Protein AF-A0A970HT73-F1 (afdb_monomer)

Sequence (102 aa):
MARPAALLACVLLMALAGGCWDRQEIENSAIAVAIGVDRADPPDRYKVTLQFAVPTHVGDGGQAGREPVATNWVVSSTGSTVFNAVRNIAHQVPRQVRLFNS

Radius of gyration: 22.71 Å; Cα contacts (8 Å, |Δi|>4): 130; chains: 1; bounding box: 41×29×78 Å

pLDDT: mean 74.52, std 14.14, range [46.97, 93.19]

Mean predicted aligned error: 13.45 Å

Solvent-accessible surface area (backbone atoms only — not comparable to full-atom values): 6174 Å² total; per-residue (Å²): 125,65,69,66,55,51,52,52,50,52,54,51,51,56,68,72,62,65,86,64,91,79,71,73,56,67,92,54,46,37,35,32,76,46,79,47,81,43,77,27,91,67,80,80,27,26,29,33,35,40,32,23,52,37,74,95,49,70,81,66,72,82,63,89,88,63,79,85,69,74,49,57,48,79,50,70,28,70,19,82,38,68,65,51,6,51,52,51,42,55,72,72,42,98,34,56,76,38,54,79,87,113

Structure (mmCIF, N/CA/C/O backbone):
data_AF-A0A970HT73-F1
#
_entry.id   AF-A0A970HT73-F1
#
loop_
_atom_site.group_PDB
_atom_site.id
_atom_site.type_symbol
_atom_site.label_atom_id
_atom_site.label_alt_id
_atom_site.label_comp_id
_atom_site.label_asym_id
_atom_site.label_entity_id
_atom_site.label_seq_id
_atom_site.pdbx_PDB_ins_code
_atom_site.Cartn_x
_atom_site.Cartn_y
_atom_site.Cartn_z
_atom_site.occupancy
_atom_site.B_iso_or_equiv
_atom_site.auth_seq_id
_atom_site.auth_comp_id
_atom_site.auth_asym_id
_atom_site.auth_atom_id
_atom_site.pdbx_PDB_model_num
ATOM 1 N N . MET A 1 1 ? 9.291 8.332 -58.666 1.00 54.84 1 MET A N 1
ATOM 2 C CA . MET A 1 1 ? 8.344 8.650 -57.569 1.00 54.84 1 MET A CA 1
ATOM 3 C C . MET A 1 1 ? 8.445 7.717 -56.352 1.00 54.84 1 MET A C 1
ATOM 5 O O . MET A 1 1 ? 8.074 8.147 -55.274 1.00 54.84 1 MET A O 1
ATOM 9 N N . ALA A 1 2 ? 9.004 6.500 -56.459 1.00 60.09 2 ALA A N 1
ATOM 10 C CA . ALA A 1 2 ? 9.092 5.550 -55.332 1.00 60.09 2 ALA A CA 1
ATOM 11 C C . ALA A 1 2 ? 10.145 5.881 -54.244 1.00 60.09 2 ALA A C 1
ATOM 13 O O . ALA A 1 2 ? 10.010 5.456 -53.103 1.00 60.09 2 ALA A O 1
ATOM 14 N N . ARG A 1 3 ? 11.186 6.657 -54.574 1.00 68.31 3 ARG A N 1
ATOM 15 C CA . ARG A 1 3 ? 12.316 6.966 -53.671 1.00 68.31 3 ARG A CA 1
ATOM 16 C C . ARG A 1 3 ? 11.928 7.806 -52.434 1.00 68.31 3 ARG A C 1
ATOM 18 O O . ARG A 1 3 ? 12.323 7.416 -51.341 1.00 68.31 3 ARG A O 1
ATOM 25 N N . PRO A 1 4 ? 11.147 8.905 -52.553 1.00 77.69 4 PRO A N 1
ATOM 26 C CA . PRO A 1 4 ? 10.710 9.668 -51.379 1.00 77.69 4 PRO A CA 1
ATOM 27 C C . PRO A 1 4 ? 9.657 8.922 -50.549 1.00 77.69 4 PRO A C 1
ATOM 29 O O . PRO A 1 4 ? 9.680 9.011 -49.328 1.00 77.69 4 PRO A O 1
ATOM 32 N N . ALA A 1 5 ? 8.780 8.139 -51.190 1.00 82.12 5 ALA A N 1
ATOM 33 C CA . ALA A 1 5 ? 7.774 7.333 -50.496 1.00 82.12 5 ALA A CA 1
ATOM 34 C C . ALA A 1 5 ? 8.413 6.224 -49.643 1.00 82.12 5 ALA A C 1
ATOM 36 O O . ALA A 1 5 ? 8.001 6.007 -48.508 1.00 82.12 5 ALA A O 1
ATOM 37 N N . ALA A 1 6 ? 9.464 5.574 -50.156 1.00 87.00 6 ALA A N 1
ATOM 38 C CA . ALA A 1 6 ? 10.226 4.577 -49.408 1.00 87.00 6 ALA A CA 1
ATOM 39 C C . ALA A 1 6 ? 10.952 5.188 -48.197 1.00 87.00 6 ALA A C 1
ATOM 41 O O . ALA A 1 6 ? 10.926 4.614 -47.114 1.00 87.00 6 ALA A O 1
ATOM 42 N N . LEU A 1 7 ? 11.545 6.379 -48.350 1.00 89.00 7 LEU A N 1
ATOM 43 C CA . LEU A 1 7 ? 12.182 7.095 -47.240 1.00 89.00 7 LEU A CA 1
ATOM 44 C C . LEU A 1 7 ? 11.171 7.492 -46.157 1.00 89.00 7 LEU A C 1
ATOM 46 O O . LEU A 1 7 ? 11.437 7.295 -44.974 1.00 89.00 7 LEU A O 1
ATOM 50 N N . LEU A 1 8 ? 9.997 7.989 -46.555 1.00 89.94 8 LEU A N 1
ATOM 51 C CA . LEU A 1 8 ? 8.923 8.346 -45.627 1.00 89.94 8 LEU A CA 1
ATOM 52 C C . LEU A 1 8 ? 8.412 7.117 -44.856 1.00 89.94 8 LEU A C 1
ATOM 54 O O . LEU A 1 8 ? 8.228 7.184 -43.644 1.00 89.94 8 LEU A O 1
ATOM 58 N N . ALA A 1 9 ? 8.242 5.983 -45.544 1.00 89.06 9 ALA A N 1
ATOM 59 C CA . ALA A 1 9 ? 7.833 4.723 -44.929 1.00 89.06 9 ALA A CA 1
ATOM 60 C C . ALA A 1 9 ? 8.871 4.207 -43.917 1.00 89.06 9 ALA A C 1
ATOM 62 O O . ALA A 1 9 ? 8.499 3.779 -42.828 1.00 89.06 9 ALA A O 1
ATOM 63 N N . CYS A 1 10 ? 10.168 4.308 -44.229 1.00 86.62 10 CYS A N 1
ATOM 64 C CA . CYS A 1 10 ? 11.239 3.937 -43.302 1.00 86.62 10 CYS A CA 1
ATOM 65 C C . CYS A 1 10 ? 11.249 4.808 -42.036 1.00 86.62 10 CYS A C 1
ATOM 67 O O . CYS A 1 10 ? 11.407 4.280 -40.938 1.00 86.62 10 CYS A O 1
ATOM 69 N N . VAL A 1 11 ? 11.053 6.125 -42.165 1.00 86.50 11 VAL A N 1
ATOM 70 C CA . VAL A 1 11 ? 10.976 7.045 -41.013 1.00 86.50 11 VAL A CA 1
ATOM 71 C C . VAL A 1 11 ? 9.762 6.737 -40.139 1.00 86.50 11 VAL A C 1
ATOM 73 O O . VAL A 1 11 ? 9.882 6.706 -38.915 1.00 86.50 11 VAL A O 1
ATOM 76 N N . LEU A 1 12 ? 8.612 6.442 -40.753 1.00 85.06 12 LEU A N 1
ATOM 77 C CA . LEU A 1 12 ? 7.407 6.056 -40.023 1.00 85.06 12 LEU A CA 1
ATOM 78 C C . LEU A 1 12 ? 7.624 4.745 -39.251 1.00 85.06 12 LEU A C 1
ATOM 80 O O . LEU A 1 12 ? 7.326 4.670 -38.066 1.00 85.06 12 LEU A O 1
ATOM 84 N N . LEU A 1 13 ? 8.215 3.733 -39.891 1.00 84.12 13 LEU A N 1
ATOM 85 C CA . LEU A 1 13 ? 8.519 2.450 -39.251 1.00 84.12 13 LEU A CA 1
ATOM 86 C C . LEU A 1 13 ? 9.492 2.602 -38.075 1.00 84.12 13 LEU A C 1
ATOM 88 O O . LEU A 1 13 ? 9.290 1.967 -37.047 1.00 84.12 13 LEU A O 1
ATOM 92 N N . MET A 1 14 ? 10.500 3.472 -38.182 1.00 80.25 14 MET A N 1
ATOM 93 C CA . MET A 1 14 ? 11.420 3.763 -37.075 1.00 80.25 14 MET A CA 1
ATOM 94 C C . MET A 1 14 ? 10.733 4.487 -35.908 1.00 80.25 14 MET A C 1
ATOM 96 O O . MET A 1 14 ? 11.033 4.195 -34.754 1.00 80.25 14 MET A O 1
ATOM 100 N N . ALA A 1 15 ? 9.780 5.381 -36.189 1.00 76.94 15 ALA A N 1
ATOM 101 C CA . ALA A 1 15 ? 8.994 6.056 -35.156 1.00 76.94 15 ALA A CA 1
ATOM 102 C C . ALA A 1 15 ? 8.032 5.099 -34.427 1.00 76.94 15 ALA A C 1
ATOM 104 O O . ALA A 1 15 ? 7.839 5.230 -33.220 1.00 76.94 15 ALA A O 1
ATOM 105 N N . LEU A 1 16 ? 7.466 4.113 -35.134 1.00 75.38 16 LEU A N 1
ATOM 106 C CA . LEU A 1 16 ? 6.604 3.084 -34.539 1.00 75.38 16 LEU A CA 1
ATOM 107 C C . LEU A 1 16 ? 7.390 1.929 -33.885 1.00 75.38 16 LEU A C 1
ATOM 109 O O . LEU A 1 16 ? 6.827 1.210 -33.063 1.00 75.38 16 LEU A O 1
ATOM 113 N N . ALA A 1 17 ? 8.675 1.750 -34.210 1.00 73.75 17 ALA A N 1
ATOM 114 C CA . ALA A 1 17 ? 9.535 0.698 -33.652 1.00 73.75 17 ALA A CA 1
ATOM 115 C C . ALA A 1 17 ? 10.193 1.061 -32.306 1.00 73.75 17 ALA A C 1
ATOM 117 O O . ALA A 1 17 ? 10.929 0.248 -31.744 1.00 73.75 17 ALA A O 1
ATOM 118 N N . GLY A 1 18 ? 9.951 2.261 -31.767 1.00 68.25 18 GLY A N 1
ATOM 119 C CA . GLY A 1 18 ? 10.434 2.657 -30.445 1.00 68.25 18 GLY A CA 1
ATOM 120 C C . GLY A 1 18 ? 9.716 1.888 -29.338 1.00 68.25 18 GLY A C 1
ATOM 121 O O . GLY A 1 18 ? 8.724 2.360 -28.804 1.00 68.25 18 GLY A O 1
ATOM 122 N N . GLY A 1 19 ? 10.189 0.695 -28.991 1.00 63.53 19 GLY A N 1
ATOM 123 C CA . GLY A 1 19 ? 9.657 -0.104 -27.891 1.00 63.53 19 GLY A CA 1
ATOM 124 C C . GLY A 1 19 ? 10.244 0.302 -26.538 1.00 63.53 19 GLY A C 1
ATOM 125 O O . GLY A 1 19 ? 11.389 -0.028 -26.256 1.00 63.53 19 GLY A O 1
ATOM 126 N N . CYS A 1 20 ? 9.452 1.002 -25.719 1.00 64.06 20 CYS A N 1
ATOM 127 C CA . CYS A 1 20 ? 9.328 0.877 -24.247 1.00 64.06 20 CYS A CA 1
ATOM 128 C C . CYS A 1 20 ? 8.416 1.992 -23.689 1.00 64.06 20 CYS A C 1
ATOM 130 O O . CYS A 1 20 ? 8.702 2.587 -22.653 1.00 64.06 20 CYS A O 1
ATOM 132 N N . TRP A 1 21 ? 7.311 2.295 -24.382 1.00 61.19 21 TRP A N 1
ATOM 133 C CA . TRP A 1 21 ? 6.384 3.366 -23.980 1.00 61.19 21 TRP A CA 1
ATOM 134 C C . TRP A 1 21 ? 5.660 3.089 -22.658 1.00 61.19 21 TRP A C 1
ATOM 136 O O . TRP A 1 21 ? 5.128 4.015 -22.060 1.00 61.19 21 TRP A O 1
ATOM 146 N N . ASP A 1 22 ? 5.684 1.841 -22.186 1.00 57.50 22 ASP A N 1
ATOM 147 C CA . ASP A 1 22 ? 5.058 1.414 -20.933 1.00 57.50 22 ASP A CA 1
ATOM 148 C C . ASP A 1 22 ? 6.052 0.691 -20.009 1.00 57.50 22 ASP A C 1
ATOM 150 O O . ASP A 1 22 ? 5.710 -0.235 -19.274 1.00 57.50 22 ASP A O 1
ATOM 154 N N . ARG A 1 23 ? 7.338 1.072 -20.066 1.00 57.97 23 ARG A N 1
ATOM 155 C CA . ARG A 1 23 ? 8.325 0.564 -19.108 1.00 57.97 23 ARG A CA 1
ATOM 156 C C . ARG A 1 23 ? 8.046 1.180 -17.736 1.00 57.97 23 ARG A C 1
ATOM 158 O O . ARG A 1 23 ? 8.655 2.173 -17.349 1.00 57.97 23 ARG A O 1
ATOM 165 N N . GLN A 1 24 ? 7.132 0.573 -16.990 1.00 57.81 24 GLN A N 1
ATOM 166 C CA . GLN A 1 24 ? 7.027 0.783 -15.554 1.00 57.81 24 GLN A CA 1
ATOM 167 C C . GLN A 1 24 ? 8.127 -0.021 -14.874 1.00 57.81 24 GLN A C 1
ATOM 169 O O . GLN A 1 24 ? 8.129 -1.250 -14.878 1.00 57.81 24 GLN A O 1
ATOM 174 N N . GLU A 1 25 ? 9.099 0.693 -14.322 1.00 59.16 25 GLU A N 1
ATOM 175 C CA . GLU A 1 25 ? 10.177 0.087 -13.560 1.00 59.16 25 GLU A CA 1
ATOM 176 C C . GLU A 1 25 ? 9.598 -0.589 -12.308 1.00 59.16 25 GLU A C 1
ATOM 178 O O . GLU A 1 25 ? 8.794 0.004 -11.577 1.00 59.16 25 GLU A O 1
ATOM 183 N N . ILE A 1 26 ? 9.973 -1.850 -12.083 1.00 57.28 26 ILE A N 1
ATOM 184 C CA . ILE A 1 26 ? 9.514 -2.655 -10.945 1.00 57.28 26 ILE A CA 1
ATOM 185 C C . ILE A 1 26 ? 9.886 -1.952 -9.626 1.00 57.28 26 ILE A C 1
ATOM 187 O O . ILE A 1 26 ? 9.087 -1.929 -8.691 1.00 57.28 26 ILE A O 1
ATOM 191 N N . GLU A 1 27 ? 11.030 -1.263 -9.591 1.00 56.56 27 GLU A N 1
ATOM 192 C CA . GLU A 1 27 ? 11.483 -0.406 -8.491 1.00 56.56 27 GLU A CA 1
ATOM 193 C C . GLU A 1 27 ? 10.508 0.719 -8.125 1.00 56.56 27 GLU A C 1
ATOM 195 O O . GLU A 1 27 ? 10.584 1.237 -7.009 1.00 56.56 27 GLU A O 1
ATOM 200 N N . ASN A 1 28 ? 9.600 1.113 -9.023 1.00 57.78 28 ASN A N 1
ATOM 201 C CA . ASN A 1 28 ? 8.640 2.194 -8.791 1.00 57.78 28 ASN A CA 1
ATOM 202 C C . ASN A 1 28 ? 7.250 1.690 -8.357 1.00 57.78 28 ASN A C 1
ATOM 204 O O . ASN A 1 28 ? 6.356 2.490 -8.074 1.00 57.78 28 ASN A O 1
ATOM 208 N N . SER A 1 29 ? 7.065 0.367 -8.273 1.00 63.47 29 SER A N 1
ATOM 209 C CA . SER A 1 29 ? 5.822 -0.273 -7.831 1.00 63.47 29 SER A CA 1
ATOM 210 C C . SER A 1 29 ? 6.009 -0.924 -6.461 1.00 63.47 29 SER A C 1
ATOM 212 O O . SER A 1 29 ? 6.907 -1.737 -6.263 1.00 63.47 29 SER A O 1
ATOM 214 N N . ALA A 1 30 ? 5.145 -0.595 -5.500 1.00 72.31 30 ALA A N 1
ATOM 215 C CA . ALA A 1 30 ? 5.087 -1.309 -4.229 1.00 72.31 30 ALA A CA 1
ATOM 216 C C . ALA A 1 30 ? 4.082 -2.458 -4.367 1.00 72.31 30 ALA A C 1
ATOM 218 O O . ALA A 1 30 ? 2.869 -2.239 -4.358 1.00 72.31 30 ALA A O 1
ATOM 219 N N . ILE A 1 31 ? 4.588 -3.682 -4.532 1.00 77.25 31 ILE A N 1
ATOM 220 C CA . ILE A 1 31 ? 3.754 -4.875 -4.713 1.00 77.25 31 ILE A CA 1
ATOM 221 C C . ILE A 1 31 ? 3.365 -5.411 -3.339 1.00 77.25 31 ILE A C 1
ATOM 223 O O . ILE A 1 31 ? 4.198 -5.980 -2.633 1.00 77.25 31 ILE A O 1
ATOM 227 N N . ALA A 1 32 ? 2.107 -5.217 -2.950 1.00 81.31 32 ALA A N 1
ATOM 228 C CA . ALA A 1 32 ? 1.563 -5.779 -1.724 1.00 81.31 32 ALA A CA 1
ATOM 229 C C . ALA A 1 32 ? 1.349 -7.290 -1.900 1.00 81.31 32 ALA A C 1
ATOM 231 O O . ALA A 1 32 ? 0.582 -7.725 -2.763 1.00 81.31 32 ALA A O 1
ATOM 232 N N . VAL A 1 33 ? 2.027 -8.080 -1.068 1.00 84.06 33 VAL A N 1
ATOM 233 C CA . VAL A 1 33 ? 1.964 -9.550 -1.057 1.00 84.06 33 VAL A CA 1
ATOM 234 C C . VAL A 1 33 ? 1.072 -10.097 0.054 1.00 84.06 33 VAL A C 1
ATOM 236 O O . VAL A 1 33 ? 0.609 -11.229 -0.043 1.00 84.06 33 VAL A O 1
ATOM 239 N N . ALA A 1 34 ? 0.805 -9.304 1.094 1.00 84.19 34 ALA A N 1
ATOM 240 C CA . ALA A 1 34 ? -0.111 -9.676 2.166 1.00 84.19 34 ALA A CA 1
ATOM 241 C C . ALA A 1 34 ? -0.824 -8.455 2.761 1.00 84.19 34 ALA A C 1
ATOM 243 O O . ALA A 1 34 ? -0.297 -7.338 2.753 1.00 84.19 34 ALA A O 1
ATOM 244 N N . ILE A 1 35 ? -2.018 -8.700 3.307 1.00 90.12 35 ILE A N 1
ATOM 245 C CA . ILE A 1 35 ? -2.831 -7.730 4.042 1.00 90.12 35 ILE A CA 1
ATOM 246 C C . ILE A 1 35 ? -3.310 -8.346 5.361 1.00 90.12 35 ILE A C 1
ATOM 248 O O . ILE A 1 35 ? -3.849 -9.450 5.377 1.00 90.12 35 ILE A O 1
ATOM 252 N N . GLY A 1 36 ? -3.119 -7.622 6.461 1.00 91.88 36 GLY A N 1
ATOM 253 C CA . GLY A 1 36 ? -3.708 -7.899 7.769 1.00 91.88 36 GLY A CA 1
ATOM 254 C C . GLY A 1 36 ? -4.758 -6.843 8.107 1.00 91.88 36 GLY A C 1
ATOM 255 O O . GLY A 1 36 ? -4.554 -5.660 7.826 1.00 91.88 36 GLY A O 1
ATOM 256 N N . VAL A 1 37 ? -5.881 -7.264 8.688 1.00 92.75 37 VAL A N 1
ATOM 257 C CA . VAL A 1 37 ? -6.962 -6.372 9.124 1.00 92.75 37 VAL A CA 1
ATOM 258 C C . VAL A 1 37 ? -7.297 -6.690 10.572 1.00 92.75 37 VAL A C 1
ATOM 260 O O . VAL A 1 37 ? -7.823 -7.757 10.872 1.00 92.75 37 VAL A O 1
ATOM 263 N N . ASP A 1 38 ? -7.026 -5.730 11.446 1.00 90.56 38 ASP A N 1
ATOM 264 C CA . ASP A 1 38 ? -7.245 -5.820 12.881 1.00 90.56 38 ASP A CA 1
ATOM 265 C C . ASP A 1 38 ? -8.252 -4.761 13.338 1.00 90.56 38 ASP A C 1
ATOM 267 O O . ASP A 1 38 ? -8.436 -3.708 12.710 1.00 90.56 38 ASP A O 1
ATOM 271 N N . ARG A 1 39 ? -8.886 -5.008 14.486 1.00 89.25 39 ARG A N 1
ATOM 272 C CA . ARG A 1 39 ? -9.606 -3.955 15.204 1.00 89.25 39 ARG A CA 1
ATOM 273 C C . ARG A 1 39 ? -8.570 -3.050 15.867 1.00 89.25 39 ARG A C 1
ATOM 275 O O . ARG A 1 39 ? -7.697 -3.532 16.583 1.00 89.25 39 A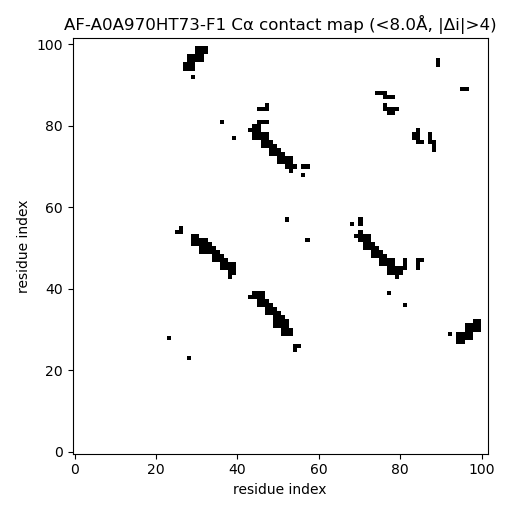RG A O 1
ATOM 282 N N . ALA A 1 40 ? -8.637 -1.754 15.591 1.00 85.19 40 ALA A N 1
ATOM 283 C CA . ALA A 1 40 ? -7.795 -0.787 16.276 1.00 85.19 40 ALA A CA 1
ATOM 284 C C . ALA A 1 40 ? -8.343 -0.523 17.684 1.00 85.19 40 ALA A C 1
ATOM 286 O O . ALA A 1 40 ? -9.514 -0.777 17.958 1.00 85.19 40 ALA A O 1
ATOM 287 N N . ASP A 1 41 ? -7.487 -0.010 18.559 1.00 81.69 41 ASP A N 1
ATOM 288 C CA . ASP A 1 41 ? -7.883 0.547 19.847 1.00 81.69 41 ASP A CA 1
ATOM 289 C C . ASP A 1 41 ? -7.762 2.076 19.729 1.00 81.69 41 ASP A C 1
ATOM 291 O O . ASP A 1 41 ? -6.661 2.559 19.426 1.00 81.69 41 ASP A O 1
ATOM 295 N N . PRO A 1 42 ? -8.860 2.854 19.836 1.00 74.56 42 PRO A N 1
ATOM 296 C CA . PRO A 1 42 ? -10.224 2.482 20.253 1.00 74.56 42 PRO A CA 1
ATOM 297 C C . PRO A 1 42 ? -11.044 1.659 19.220 1.00 74.56 42 PRO A C 1
ATOM 299 O O . PRO A 1 42 ? -10.803 1.772 18.011 1.00 74.56 42 PRO A O 1
ATOM 302 N N . PRO A 1 43 ? -12.011 0.829 19.690 1.00 74.88 43 PRO A N 1
ATOM 303 C CA . PRO A 1 43 ? -12.620 -0.319 18.981 1.00 74.88 43 PRO A CA 1
ATOM 304 C C . PRO A 1 43 ? -13.461 0.001 17.733 1.00 74.88 43 PRO A C 1
ATOM 306 O O . PRO A 1 43 ? -13.907 -0.911 17.026 1.00 74.88 43 PRO A O 1
ATOM 309 N N . ASP A 1 44 ? -13.683 1.279 17.463 1.00 82.94 44 ASP A N 1
ATOM 310 C CA . ASP A 1 44 ? -14.467 1.869 16.377 1.00 82.94 44 ASP A CA 1
ATOM 311 C C . ASP A 1 44 ? -13.641 2.157 15.109 1.00 82.94 44 ASP A C 1
ATOM 313 O O . ASP A 1 44 ? -14.138 2.745 14.146 1.00 82.94 44 ASP A O 1
ATOM 317 N N . ARG A 1 45 ? -12.382 1.705 15.067 1.00 86.94 45 ARG A N 1
ATOM 318 C CA . ARG A 1 45 ? -11.504 1.857 13.902 1.00 86.94 45 ARG A CA 1
ATOM 319 C C . ARG A 1 45 ? -10.886 0.533 13.457 1.00 86.94 45 ARG A C 1
ATOM 321 O O . ARG A 1 45 ? -10.758 -0.416 14.226 1.00 86.94 45 ARG A O 1
ATOM 328 N N . TYR A 1 46 ? -10.471 0.490 12.196 1.00 90.88 46 TYR A N 1
ATOM 329 C CA . TYR A 1 46 ? -9.747 -0.632 11.602 1.00 90.88 46 TYR A CA 1
ATOM 330 C C . TYR A 1 46 ? -8.277 -0.274 11.467 1.00 90.88 46 TYR A C 1
ATOM 332 O O . TYR A 1 46 ? -7.955 0.777 10.909 1.00 90.88 46 TYR A O 1
ATOM 340 N N . LYS A 1 47 ? -7.396 -1.155 11.935 1.00 92.25 47 LYS A N 1
ATOM 341 C CA . LYS A 1 47 ? -5.967 -1.109 11.637 1.00 92.25 47 LYS A CA 1
ATOM 342 C C . LYS A 1 47 ? -5.709 -2.057 10.475 1.00 92.25 47 LYS A C 1
ATOM 344 O O . LYS A 1 47 ? -6.013 -3.241 10.555 1.00 92.25 47 LYS A O 1
ATOM 349 N N . VAL A 1 48 ? -5.167 -1.531 9.389 1.00 93.19 48 VAL A N 1
ATOM 350 C CA . VAL A 1 48 ? -4.770 -2.319 8.223 1.00 93.19 48 VAL A CA 1
ATOM 351 C C . VAL A 1 48 ? -3.259 -2.318 8.140 1.00 93.19 48 VAL A C 1
ATOM 353 O O . VAL A 1 48 ? -2.635 -1.268 8.279 1.00 93.19 48 VAL A O 1
ATOM 356 N N . THR A 1 49 ? -2.685 -3.488 7.894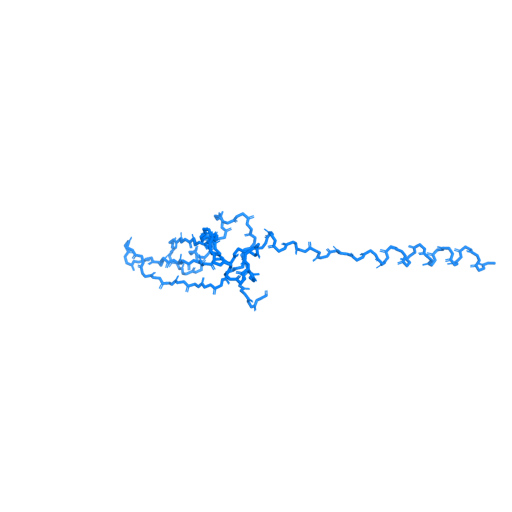 1.00 91.06 49 THR A N 1
ATOM 357 C CA . THR A 1 49 ? -1.248 -3.690 7.726 1.00 91.06 49 THR A CA 1
ATOM 358 C C . THR A 1 49 ? -0.997 -4.289 6.349 1.00 91.06 49 THR A C 1
ATOM 360 O O . THR A 1 49 ? -1.559 -5.331 6.026 1.00 91.06 49 THR A O 1
ATOM 363 N N . LEU A 1 50 ? -0.175 -3.641 5.528 1.00 89.88 50 LEU A N 1
ATOM 364 C CA . LEU A 1 50 ? 0.248 -4.135 4.221 1.00 89.88 50 LEU A CA 1
ATOM 365 C C . LEU A 1 50 ? 1.717 -4.537 4.270 1.00 89.88 50 LEU A C 1
ATOM 367 O O . LEU A 1 50 ? 2.556 -3.786 4.768 1.00 89.88 50 LEU A O 1
ATOM 37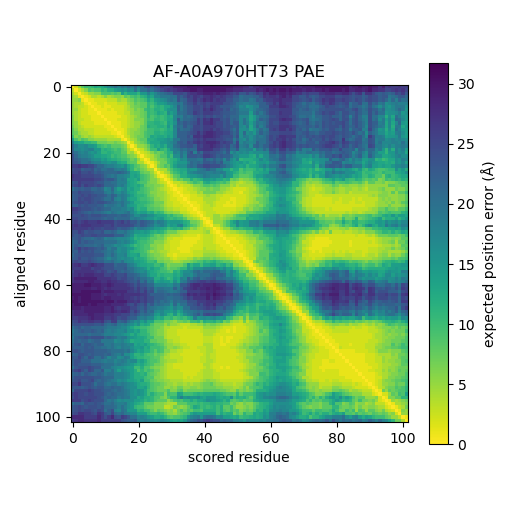1 N N . GLN A 1 51 ? 2.012 -5.713 3.726 1.00 84.50 51 GLN A N 1
ATOM 372 C CA . GLN A 1 51 ? 3.371 -6.183 3.498 1.00 84.50 51 GLN A CA 1
ATOM 373 C C . GLN A 1 51 ? 3.682 -6.089 2.008 1.00 84.50 51 GLN A C 1
ATOM 375 O O . GLN A 1 51 ? 2.989 -6.686 1.185 1.00 84.50 51 GLN A O 1
ATOM 380 N N . PHE A 1 52 ? 4.742 -5.367 1.672 1.00 82.94 52 PHE A N 1
ATOM 381 C CA . PHE A 1 52 ? 5.246 -5.190 0.320 1.00 82.94 52 PHE A CA 1
ATOM 382 C C . PHE A 1 52 ? 6.466 -6.076 0.084 1.00 82.94 52 PHE A C 1
ATOM 384 O O . PHE A 1 52 ? 7.331 -6.172 0.955 1.00 82.94 52 PHE A O 1
ATOM 391 N N . ALA A 1 53 ? 6.555 -6.698 -1.090 1.00 78.38 53 ALA A N 1
ATOM 392 C CA . ALA A 1 53 ? 7.782 -7.350 -1.535 1.00 78.38 53 ALA A CA 1
ATOM 393 C C . ALA A 1 53 ? 8.805 -6.300 -1.980 1.00 78.38 53 ALA A C 1
ATOM 395 O O . ALA A 1 53 ? 8.444 -5.332 -2.651 1.00 78.38 53 ALA A O 1
ATOM 396 N N . VAL A 1 54 ? 10.077 -6.505 -1.630 1.00 71.50 54 VAL A N 1
ATOM 397 C CA . VAL A 1 54 ? 11.194 -5.712 -2.156 1.00 71.50 54 VAL A CA 1
ATOM 398 C C . VAL A 1 54 ? 11.764 -6.448 -3.374 1.00 71.50 54 VAL A C 1
ATOM 400 O O . VAL A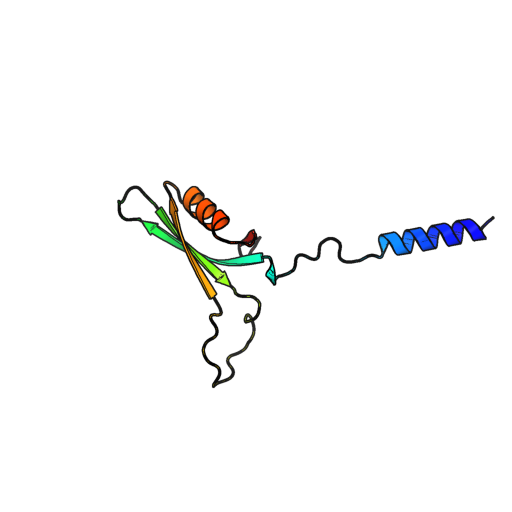 1 54 ? 12.424 -7.473 -3.194 1.00 71.50 54 VAL A O 1
ATOM 403 N N . PRO A 1 55 ? 11.524 -5.969 -4.610 1.00 60.53 55 PRO A N 1
ATOM 404 C CA . PRO A 1 55 ? 11.822 -6.736 -5.821 1.00 60.53 55 PRO A CA 1
ATOM 405 C C . PRO A 1 55 ? 13.298 -7.100 -5.989 1.00 60.53 55 PRO A C 1
ATOM 407 O O . PRO A 1 55 ? 13.600 -8.166 -6.514 1.00 60.53 55 PRO A O 1
ATOM 410 N N . THR A 1 56 ? 14.210 -6.271 -5.471 1.00 59.72 56 THR A N 1
ATOM 411 C CA . THR A 1 56 ? 15.665 -6.488 -5.546 1.00 59.72 56 THR A CA 1
ATOM 412 C C . THR A 1 56 ? 16.145 -7.749 -4.822 1.00 59.72 56 THR A C 1
ATOM 414 O O . THR A 1 56 ? 17.285 -8.154 -5.028 1.00 59.72 56 THR A O 1
ATOM 417 N N . HIS A 1 57 ? 15.301 -8.378 -3.994 1.00 59.38 57 HIS A N 1
ATOM 418 C CA . HIS A 1 57 ? 15.630 -9.597 -3.244 1.00 59.38 57 HIS A CA 1
ATOM 419 C C . HIS A 1 57 ? 14.657 -10.759 -3.504 1.00 59.38 57 HIS A C 1
ATOM 421 O O . HIS A 1 57 ? 14.765 -11.811 -2.870 1.00 59.38 57 HIS A O 1
ATOM 427 N N . VAL A 1 58 ? 13.704 -10.608 -4.431 1.00 56.03 58 VAL A N 1
ATOM 428 C CA . VAL A 1 58 ? 12.786 -11.692 -4.811 1.00 56.03 58 VAL A CA 1
ATOM 429 C C . VAL A 1 58 ? 13.526 -12.647 -5.749 1.00 56.03 58 VAL A C 1
ATOM 431 O O . VAL A 1 58 ? 13.752 -12.331 -6.912 1.00 56.03 58 VAL A O 1
ATOM 434 N N . GLY A 1 59 ? 13.914 -13.820 -5.241 1.00 53.69 59 GLY A N 1
ATOM 435 C CA . GLY A 1 59 ? 14.647 -14.842 -6.005 1.00 53.69 59 GLY A CA 1
ATOM 436 C C . GLY A 1 59 ? 16.104 -15.041 -5.581 1.00 53.69 59 GLY A C 1
ATOM 437 O O . GLY A 1 59 ? 16.763 -15.933 -6.113 1.00 53.69 59 GLY A O 1
ATOM 438 N N . ASP A 1 60 ? 16.585 -14.281 -4.593 1.00 57.09 60 ASP A N 1
ATOM 439 C CA . ASP A 1 60 ? 17.875 -14.519 -3.939 1.00 57.09 60 ASP A CA 1
ATOM 440 C C . ASP A 1 60 ? 17.726 -15.754 -3.030 1.00 57.09 60 ASP A C 1
ATOM 442 O O . ASP A 1 60 ? 17.445 -15.675 -1.832 1.00 57.09 60 ASP A O 1
ATOM 446 N N . GLY A 1 61 ? 17.778 -16.941 -3.640 1.00 50.97 61 GLY A N 1
ATOM 447 C CA . GLY A 1 61 ? 17.765 -18.215 -2.930 1.00 50.97 61 GLY A CA 1
ATOM 448 C C . GLY A 1 61 ? 18.882 -18.211 -1.892 1.00 50.97 61 GLY A C 1
ATOM 449 O O . GLY A 1 61 ? 20.045 -18.048 -2.252 1.00 50.97 61 GLY A O 1
ATOM 450 N N . GLY A 1 62 ? 18.506 -18.340 -0.616 1.00 53.72 62 GLY A N 1
ATOM 451 C CA . GLY A 1 62 ? 19.369 -18.119 0.542 1.00 53.72 62 GLY A CA 1
ATOM 452 C C . GLY A 1 62 ? 20.782 -18.675 0.378 1.00 53.72 62 GLY A C 1
ATOM 453 O O . GLY A 1 62 ? 21.027 -19.862 0.586 1.00 53.72 62 GLY A O 1
ATOM 454 N N . GLN A 1 63 ? 21.728 -17.794 0.052 1.00 50.34 63 GLN A N 1
ATOM 455 C CA . GLN A 1 63 ? 23.142 -18.069 0.249 1.00 50.34 63 GLN A CA 1
ATOM 456 C C . GLN A 1 63 ? 23.418 -17.985 1.747 1.00 50.34 63 GLN A C 1
ATOM 458 O O . GLN A 1 63 ? 23.282 -16.927 2.366 1.00 50.34 63 GLN A O 1
ATOM 463 N N . ALA A 1 64 ? 23.778 -19.125 2.334 1.00 46.97 64 ALA A N 1
ATOM 464 C CA . ALA A 1 64 ? 24.171 -19.213 3.729 1.00 46.97 64 ALA A CA 1
ATOM 465 C C . ALA A 1 64 ? 25.316 -18.222 4.015 1.00 46.97 64 ALA A C 1
ATOM 467 O O . ALA A 1 64 ? 26.388 -18.324 3.421 1.00 46.97 64 ALA A O 1
ATOM 468 N N . GLY A 1 65 ? 25.079 -17.262 4.916 1.00 53.09 65 GLY A N 1
ATOM 469 C CA . GLY A 1 65 ? 26.098 -16.326 5.409 1.00 53.09 65 GLY A CA 1
ATOM 470 C C . GLY A 1 65 ? 25.889 -14.845 5.075 1.00 53.09 65 GLY A C 1
ATOM 471 O O . GLY A 1 65 ? 26.687 -14.027 5.524 1.00 53.09 65 GLY A O 1
ATOM 472 N N . ARG A 1 66 ? 24.837 -14.467 4.337 1.00 54.53 66 ARG A N 1
ATOM 473 C CA . ARG A 1 66 ? 24.467 -13.053 4.141 1.00 54.53 66 ARG A CA 1
ATOM 474 C C . ARG A 1 66 ? 23.434 -12.641 5.192 1.00 54.53 66 ARG A C 1
ATOM 476 O O . ARG A 1 66 ? 22.477 -13.382 5.410 1.00 54.53 66 ARG A O 1
ATOM 483 N N . GLU A 1 67 ? 23.636 -11.499 5.858 1.00 51.69 67 GLU A N 1
ATOM 484 C CA . GLU A 1 67 ? 22.634 -10.958 6.789 1.00 51.69 67 GLU A CA 1
ATOM 485 C C . GLU A 1 67 ? 21.259 -10.892 6.108 1.00 51.69 67 GLU A C 1
ATOM 487 O O . GLU A 1 67 ? 21.202 -10.589 4.910 1.00 51.69 67 GLU A O 1
ATOM 492 N N . PRO A 1 68 ? 20.160 -11.191 6.827 1.00 49.91 68 PRO A N 1
ATOM 493 C C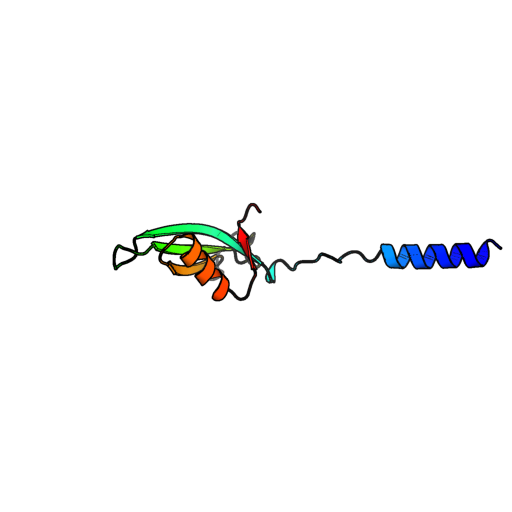A . PRO A 1 68 ? 18.824 -11.183 6.254 1.00 49.91 68 PRO A CA 1
ATOM 494 C C . PRO A 1 68 ? 18.483 -9.766 5.797 1.00 49.91 68 PRO A C 1
ATOM 496 O O . PRO A 1 68 ? 18.049 -8.921 6.577 1.00 49.91 68 PRO A O 1
ATOM 499 N N . VAL A 1 69 ? 18.688 -9.497 4.510 1.00 54.75 69 VAL A N 1
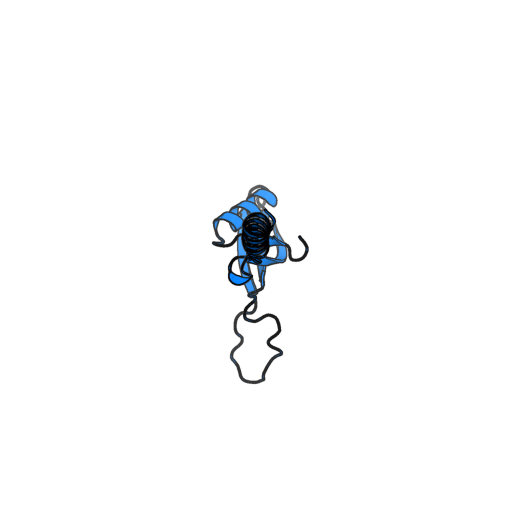ATOM 500 C CA . VAL A 1 69 ? 18.175 -8.285 3.887 1.00 54.75 69 VAL A CA 1
ATOM 501 C C . VAL A 1 69 ? 16.658 -8.381 3.953 1.00 54.75 69 VAL A C 1
ATOM 503 O O . VAL A 1 69 ? 16.090 -9.419 3.609 1.00 54.75 69 VAL A O 1
ATOM 506 N N . ALA A 1 70 ? 15.999 -7.334 4.448 1.00 57.25 70 ALA A N 1
ATOM 507 C CA . ALA A 1 70 ? 14.548 -7.300 4.568 1.00 57.25 70 ALA A CA 1
ATOM 508 C C . ALA A 1 70 ? 13.911 -7.486 3.179 1.00 57.25 70 ALA A C 1
ATOM 510 O O . ALA A 1 70 ? 13.786 -6.552 2.391 1.00 57.25 70 ALA A O 1
ATOM 511 N N . THR A 1 71 ? 13.525 -8.725 2.874 1.00 62.38 71 THR A N 1
ATOM 512 C CA . THR A 1 71 ? 12.816 -9.117 1.642 1.00 62.38 71 THR A CA 1
ATOM 513 C C . THR A 1 71 ? 11.398 -8.543 1.589 1.00 62.38 71 THR A C 1
ATOM 515 O O . THR A 1 71 ? 10.737 -8.570 0.547 1.00 62.38 71 THR A O 1
ATOM 518 N N . ASN A 1 72 ? 10.929 -8.002 2.714 1.00 69.31 72 ASN A N 1
ATOM 519 C CA . ASN A 1 72 ? 9.607 -7.451 2.909 1.00 69.31 72 ASN A CA 1
ATOM 520 C C . ASN A 1 72 ? 9.639 -6.132 3.698 1.00 69.31 72 ASN A C 1
ATOM 522 O O . ASN A 1 72 ? 10.395 -5.955 4.648 1.00 69.31 72 ASN A O 1
ATOM 526 N N . TRP A 1 73 ? 8.769 -5.202 3.312 1.00 81.69 73 TRP A N 1
ATOM 527 C CA . TRP A 1 73 ? 8.528 -3.952 4.032 1.00 81.69 73 TRP A CA 1
ATOM 528 C C . TRP A 1 73 ? 7.078 -3.903 4.504 1.00 81.69 73 TRP A C 1
ATOM 530 O O . TRP A 1 73 ? 6.172 -4.230 3.742 1.00 81.69 73 TRP A O 1
ATOM 540 N N . VAL A 1 74 ? 6.846 -3.512 5.757 1.00 86.12 74 VAL A N 1
ATOM 541 C CA . VAL A 1 74 ? 5.517 -3.522 6.381 1.00 86.12 74 VAL A CA 1
ATOM 542 C C . VAL A 1 74 ? 5.098 -2.104 6.749 1.00 86.12 74 VAL A C 1
ATOM 544 O O . VAL A 1 74 ? 5.847 -1.381 7.404 1.00 86.12 74 VAL A O 1
ATOM 547 N N . VAL A 1 75 ? 3.883 -1.718 6.358 1.00 87.44 75 VAL A N 1
ATOM 548 C CA . VAL A 1 75 ? 3.264 -0.436 6.720 1.00 87.44 75 VAL A CA 1
ATOM 549 C C . VAL A 1 75 ? 1.888 -0.696 7.296 1.00 87.44 75 VAL A C 1
ATOM 551 O O . VAL A 1 75 ? 1.117 -1.470 6.735 1.00 87.44 75 VAL A O 1
ATOM 554 N N . SER A 1 76 ? 1.552 -0.016 8.388 1.00 90.06 76 SER A N 1
ATOM 555 C CA . SER A 1 76 ? 0.211 -0.076 8.961 1.00 90.06 76 SER A CA 1
ATOM 556 C C . SER A 1 76 ? -0.411 1.304 9.081 1.00 90.06 76 SER A C 1
ATOM 558 O O . SER A 1 76 ? 0.273 2.261 9.439 1.00 90.06 76 SER A O 1
ATOM 560 N N . SER A 1 77 ? -1.717 1.394 8.853 1.00 91.62 77 SER A N 1
ATOM 561 C CA . SER A 1 77 ? -2.494 2.606 9.091 1.00 91.62 77 SER A CA 1
ATOM 562 C C . SER A 1 77 ? -3.854 2.280 9.683 1.00 91.62 77 SER A C 1
ATOM 564 O O . SER A 1 77 ? -4.376 1.178 9.517 1.00 91.62 77 SER A O 1
ATOM 566 N N . THR A 1 78 ? -4.439 3.262 10.358 1.00 92.38 78 THR A N 1
ATOM 567 C CA . THR A 1 78 ? -5.750 3.149 10.990 1.00 92.38 78 THR A CA 1
ATOM 568 C C . THR A 1 78 ? -6.756 4.035 10.260 1.00 92.38 78 THR A C 1
ATOM 570 O O . THR A 1 78 ? -6.439 5.159 9.867 1.00 92.38 78 THR A O 1
ATOM 573 N N . GLY A 1 79 ? -7.985 3.553 10.088 1.00 89.75 79 GLY A N 1
ATOM 574 C CA . GLY A 1 79 ? -9.063 4.287 9.430 1.00 89.75 79 GLY A CA 1
ATOM 575 C C . GLY A 1 79 ? -10.442 3.894 9.952 1.00 89.75 79 GLY A C 1
ATOM 576 O O . GLY A 1 79 ? -10.614 2.849 10.573 1.00 89.75 79 GLY A O 1
ATOM 577 N N . SER A 1 80 ? -11.444 4.735 9.689 1.00 90.88 80 SER A N 1
ATOM 578 C CA . SER A 1 80 ? -12.851 4.430 10.006 1.00 90.88 80 SER A CA 1
ATOM 579 C C . SER A 1 80 ? -13.413 3.274 9.170 1.00 90.88 80 SER A C 1
ATOM 581 O O . SER A 1 80 ? -14.376 2.626 9.560 1.00 90.88 80 SER A O 1
ATOM 583 N N . THR A 1 81 ? -12.789 2.987 8.029 1.00 91.19 81 THR A N 1
ATOM 584 C CA . THR A 1 81 ? -13.066 1.831 7.175 1.00 91.19 81 THR A CA 1
ATOM 585 C C . THR A 1 81 ? -11.744 1.230 6.710 1.00 91.19 81 THR A C 1
ATOM 587 O O . THR A 1 81 ? -10.723 1.924 6.664 1.00 91.19 81 THR A O 1
ATOM 590 N N . VAL A 1 82 ? -11.764 -0.043 6.309 1.00 88.56 82 VAL A N 1
ATOM 591 C CA . VAL A 1 82 ? -10.607 -0.711 5.685 1.00 88.56 82 VAL A CA 1
ATOM 592 C C . VAL A 1 82 ? -10.119 0.081 4.467 1.00 88.56 82 VAL A C 1
ATOM 594 O O . VAL A 1 82 ? -8.921 0.296 4.314 1.00 88.56 82 VAL A O 1
ATOM 597 N N . PHE A 1 83 ? -11.038 0.608 3.650 1.00 89.75 83 PHE A N 1
ATOM 598 C CA . PHE A 1 83 ? -10.691 1.434 2.491 1.00 89.75 83 PHE A CA 1
ATOM 599 C C . PHE A 1 83 ? -9.958 2.724 2.882 1.00 89.75 83 PHE A C 1
ATOM 601 O O . PHE A 1 83 ? -8.937 3.052 2.284 1.00 89.75 83 PHE A O 1
ATOM 608 N N . ASN A 1 84 ? -10.430 3.434 3.913 1.00 89.81 84 ASN A N 1
ATOM 609 C CA . ASN A 1 84 ? -9.754 4.637 4.404 1.00 89.81 84 ASN A CA 1
ATOM 610 C C . ASN A 1 84 ? -8.359 4.314 4.954 1.00 89.81 84 ASN A C 1
ATOM 6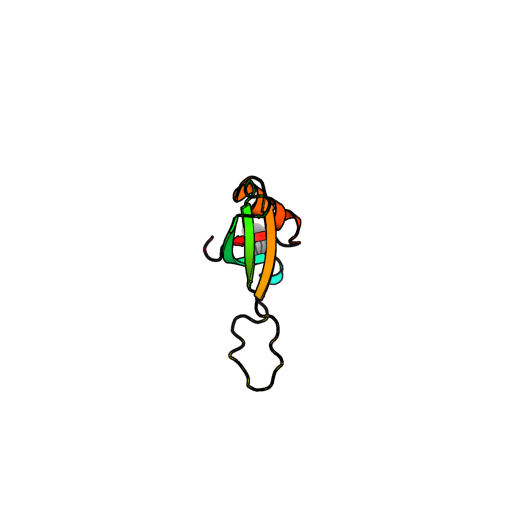12 O O . ASN A 1 84 ? -7.417 5.055 4.692 1.00 89.81 84 ASN A O 1
ATOM 616 N N . ALA A 1 85 ? -8.207 3.196 5.667 1.00 90.06 85 ALA A N 1
ATOM 617 C CA . ALA A 1 85 ? -6.910 2.752 6.167 1.00 90.06 85 ALA A CA 1
ATOM 618 C C . ALA A 1 85 ? -5.936 2.414 5.020 1.00 90.06 85 ALA A C 1
ATOM 620 O O . ALA A 1 85 ? -4.797 2.872 5.033 1.00 90.06 85 ALA A O 1
ATOM 621 N N . VAL A 1 86 ? -6.387 1.703 3.980 1.00 89.19 86 VAL A N 1
ATOM 622 C CA . VAL A 1 86 ? -5.576 1.422 2.779 1.00 89.19 86 VAL A CA 1
ATOM 623 C C . VAL A 1 86 ? -5.219 2.709 2.029 1.00 89.19 86 VAL A C 1
ATOM 625 O O . VAL A 1 86 ? -4.070 2.890 1.632 1.00 89.19 86 VAL A O 1
ATOM 628 N N . ARG A 1 87 ? -6.167 3.642 1.878 1.00 88.62 87 ARG A N 1
ATOM 629 C CA . ARG A 1 87 ? -5.919 4.948 1.248 1.00 88.62 87 ARG A CA 1
ATOM 630 C C . ARG A 1 87 ? -4.873 5.758 2.012 1.00 88.62 87 ARG A C 1
ATOM 632 O O . ARG A 1 87 ? -4.008 6.367 1.395 1.00 88.62 87 ARG A O 1
ATOM 639 N N . ASN A 1 88 ? -4.909 5.724 3.343 1.00 88.75 88 ASN A N 1
ATOM 640 C CA . ASN A 1 88 ? -3.889 6.360 4.172 1.00 88.75 88 ASN A CA 1
ATOM 641 C C . ASN A 1 88 ? -2.505 5.737 3.947 1.00 88.75 88 ASN A C 1
ATOM 643 O O . ASN A 1 88 ? -1.524 6.472 3.876 1.00 88.75 88 ASN A O 1
ATOM 647 N N . ILE A 1 89 ? -2.418 4.410 3.788 1.00 87.06 89 ILE A N 1
ATOM 648 C CA . ILE A 1 89 ? -1.154 3.742 3.435 1.00 87.06 89 ILE A CA 1
ATOM 649 C C . ILE A 1 89 ? -0.668 4.216 2.060 1.00 87.06 89 ILE A C 1
ATOM 651 O O . ILE A 1 89 ? 0.503 4.555 1.919 1.00 87.06 89 ILE A O 1
ATOM 655 N N . ALA A 1 90 ? -1.557 4.340 1.070 1.00 84.19 90 ALA A N 1
ATOM 656 C CA . ALA A 1 90 ? -1.202 4.838 -0.261 1.00 84.19 90 ALA A CA 1
ATOM 657 C C . ALA A 1 90 ? -0.633 6.275 -0.256 1.00 84.19 90 ALA A C 1
ATOM 659 O O . ALA A 1 90 ? 0.118 6.625 -1.158 1.00 84.19 90 ALA A O 1
ATOM 660 N N . HIS A 1 91 ? -0.939 7.092 0.760 1.00 82.94 91 HIS A N 1
ATOM 661 C CA . HIS A 1 91 ? -0.327 8.415 0.949 1.00 82.94 91 HIS A CA 1
ATOM 662 C C . HIS A 1 91 ? 1.049 8.376 1.635 1.00 82.94 91 HIS A C 1
ATOM 664 O O . HIS A 1 91 ? 1.805 9.337 1.531 1.00 82.94 91 HIS A O 1
ATOM 670 N N . GLN A 1 92 ? 1.369 7.297 2.352 1.00 79.31 92 GLN A N 1
ATOM 671 C CA . GLN A 1 92 ? 2.650 7.123 3.049 1.00 79.31 92 GLN A CA 1
ATOM 672 C C . GLN A 1 92 ? 3.703 6.441 2.172 1.00 79.31 92 GLN A C 1
ATOM 674 O O . GLN A 1 92 ? 4.900 6.566 2.425 1.00 79.31 92 GLN A O 1
ATOM 679 N N . VAL A 1 93 ? 3.268 5.704 1.150 1.00 77.69 93 VAL A N 1
ATOM 680 C CA . VAL A 1 93 ? 4.161 4.984 0.247 1.00 77.69 93 VAL A CA 1
ATOM 681 C C . VAL A 1 93 ? 4.518 5.882 -0.946 1.00 77.69 93 VAL A C 1
ATOM 683 O O . VAL A 1 93 ? 3.617 6.357 -1.630 1.00 77.69 93 VAL A O 1
ATOM 686 N N . PRO A 1 94 ? 5.812 6.096 -1.263 1.00 62.31 94 PRO A N 1
ATOM 687 C CA . PRO A 1 94 ? 6.231 6.932 -2.400 1.00 62.31 94 PRO A CA 1
ATOM 688 C C . PRO A 1 94 ? 5.952 6.293 -3.774 1.00 62.31 94 PRO A C 1
ATOM 690 O O . PRO A 1 94 ? 6.205 6.900 -4.809 1.00 62.31 94 PRO A O 1
ATOM 693 N N . ARG A 1 95 ? 5.466 5.050 -3.780 1.00 66.62 95 ARG A N 1
ATOM 694 C CA . ARG A 1 95 ? 5.256 4.183 -4.943 1.00 66.62 95 ARG A CA 1
ATOM 695 C C . ARG A 1 95 ? 3.778 3.850 -5.087 1.00 66.62 95 ARG A C 1
ATOM 697 O O . ARG A 1 95 ? 3.059 3.760 -4.093 1.00 66.62 95 ARG A O 1
ATOM 704 N N . GLN A 1 96 ? 3.337 3.586 -6.314 1.00 67.62 96 GLN A N 1
ATOM 705 C CA . GLN A 1 96 ? 1.979 3.093 -6.538 1.00 67.62 96 GLN A CA 1
ATOM 706 C C . GLN A 1 96 ? 1.819 1.702 -5.910 1.00 67.62 96 GLN A C 1
ATOM 708 O O . GLN A 1 96 ? 2.600 0.789 -6.190 1.00 67.62 96 GLN A O 1
ATOM 713 N N . VAL A 1 97 ? 0.813 1.560 -5.045 1.00 71.44 97 VAL A N 1
ATOM 714 C CA . VAL A 1 97 ? 0.457 0.287 -4.412 1.00 71.44 97 VAL A CA 1
ATOM 715 C C . VAL A 1 97 ? -0.315 -0.557 -5.421 1.00 71.44 97 VAL A C 1
ATOM 717 O O . VAL A 1 97 ? -1.422 -0.188 -5.812 1.00 71.44 97 VAL A O 1
ATOM 720 N N . ARG A 1 98 ? 0.256 -1.696 -5.817 1.00 69.88 98 ARG A N 1
ATOM 721 C CA . ARG A 1 98 ? -0.436 -2.738 -6.588 1.00 69.88 98 ARG A CA 1
ATOM 722 C C . ARG A 1 98 ? -0.579 -3.997 -5.751 1.00 69.88 98 ARG A C 1
ATOM 724 O O . ARG A 1 98 ? 0.299 -4.326 -4.956 1.00 69.88 98 ARG A O 1
ATOM 731 N N . LEU A 1 99 ? -1.687 -4.703 -5.938 1.00 68.75 99 LEU A N 1
ATOM 732 C CA . LEU A 1 99 ? -1.839 -6.044 -5.390 1.00 68.75 99 LEU A CA 1
ATOM 733 C C . LEU A 1 99 ? -1.055 -7.006 -6.286 1.00 68.75 99 LEU A C 1
ATOM 735 O O . LEU A 1 99 ? -0.990 -6.804 -7.494 1.00 68.75 99 LEU A O 1
ATOM 739 N N . PHE A 1 100 ? -0.486 -8.064 -5.714 1.00 64.62 100 PHE A N 1
ATOM 740 C CA . PHE A 1 100 ? 0.294 -9.074 -6.447 1.00 64.62 100 PHE A CA 1
ATOM 741 C C . PHE A 1 100 ? -0.447 -9.737 -7.639 1.00 64.62 100 PHE A C 1
ATOM 743 O O . PHE A 1 100 ? 0.169 -10.445 -8.425 1.00 64.62 100 PHE A O 1
ATOM 750 N N . ASN A 1 101 ? -1.752 -9.494 -7.809 1.00 56.69 101 ASN A N 1
ATOM 751 C CA . ASN A 1 101 ? -2.608 -10.127 -8.814 1.00 56.69 101 ASN A CA 1
ATOM 752 C C . ASN A 1 101 ? -3.467 -9.127 -9.629 1.00 56.69 101 ASN A C 1
ATOM 754 O O . ASN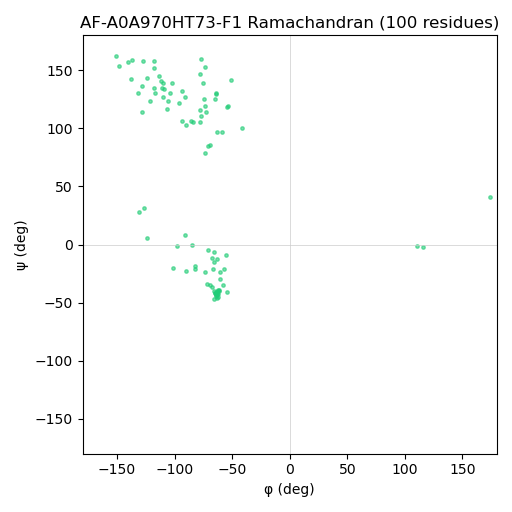 A 1 101 ? -4.572 -9.478 -10.041 1.00 56.69 101 ASN A O 1
ATOM 758 N N . SER A 1 102 ? -3.021 -7.875 -9.806 1.00 48.53 102 SER A N 1
ATOM 759 C CA . SER A 1 102 ? -3.741 -6.838 -10.579 1.00 48.53 102 SER A CA 1
ATOM 760 C C . SER A 1 102 ? -2.893 -6.202 -11.667 1.00 48.53 102 SER A C 1
ATOM 762 O O . SER A 1 102 ? -1.776 -5.760 -11.306 1.00 48.53 102 SER A O 1
#

Foldseek 3D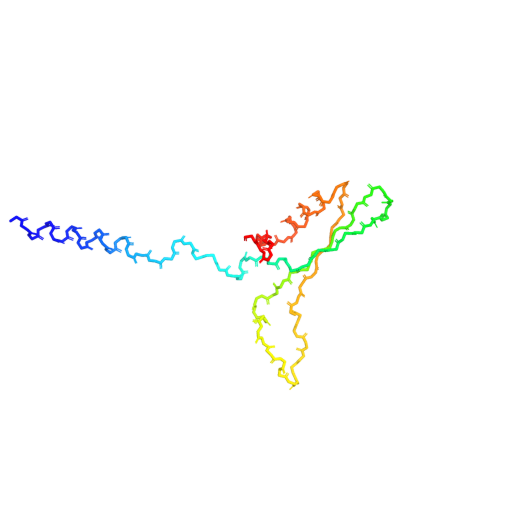i:
DVVVVVVVVVVVVVVVPPPDPPPDDPQQEFEFADKDWDQDPVRQKIKIKTKTADVVCVPVPDDPPDDPDCRIDMDIAMDSDPVRRVVVVCVVDSHHYDYNPD

Secondary structure (DSSP, 8-state):
-HHHHHHHHHHHHHHHT---TT---GGGEEEEEEEEEEE-SSTTSEEEEEEEE-GGGTT----TTS----SEEEEEEEESSHHHHHHHHHHH-SSEEEETT-

Nearest PDB structures (foldseek):
  4khb-assembly1_A  TM=3.935E-01  e=5.736E-01  Thermochaetoides thermophila DSM 1495
  4lmx-assembly2_E  TM=4.210E-01  e=5.417E+00  Hemiselmis andersenii
  6yfr-assembly1_AA  TM=3.553E-01  e=3.194E+00  Leviviridae sp.